Protein AF-A0AA42CRI0-F1 (afdb_monomer_lite)

Radius of gyration: 26.51 Å; chains: 1; bounding box: 35×93×39 Å

Structure (mmCIF, N/CA/C/O backbone):
data_AF-A0AA42CRI0-F1
#
_entry.id   AF-A0AA42CRI0-F1
#
loop_
_atom_site.group_PDB
_atom_site.id
_atom_site.type_symbol
_atom_site.label_atom_id
_atom_site.label_alt_id
_atom_site.label_comp_id
_atom_site.label_asym_id
_atom_site.label_entity_id
_atom_site.label_seq_id
_atom_site.pdbx_PDB_ins_code
_atom_site.Cartn_x
_atom_site.Cartn_y
_atom_site.Cartn_z
_atom_site.occupancy
_atom_site.B_iso_or_equiv
_atom_site.auth_seq_id
_atom_site.auth_comp_id
_atom_site.auth_asym_id
_atom_site.auth_atom_id
_atom_site.pdbx_PDB_model_num
ATOM 1 N N . MET A 1 1 ? 4.815 -1.868 -10.874 1.00 64.88 1 MET A N 1
ATOM 2 C CA . MET A 1 1 ? 4.563 -1.454 -9.473 1.00 64.88 1 MET A CA 1
ATOM 3 C C . MET A 1 1 ? 4.616 0.073 -9.379 1.00 64.88 1 MET A C 1
ATOM 5 O O . MET A 1 1 ? 5.646 0.631 -9.723 1.00 64.88 1 MET A O 1
ATOM 9 N N . ASN A 1 2 ? 3.526 0.740 -8.976 1.00 84.12 2 ASN A N 1
ATOM 10 C CA . ASN A 1 2 ? 3.441 2.218 -8.857 1.00 84.12 2 ASN A CA 1
ATOM 11 C C . ASN A 1 2 ? 3.666 2.687 -7.400 1.00 84.12 2 ASN A C 1
ATOM 13 O O . ASN A 1 2 ? 3.475 1.893 -6.480 1.00 84.12 2 ASN A O 1
ATOM 17 N N . ASP A 1 3 ? 3.985 3.960 -7.172 1.00 84.31 3 ASP A N 1
ATOM 18 C CA . ASP A 1 3 ? 4.346 4.503 -5.851 1.00 84.31 3 ASP A CA 1
ATOM 19 C C . ASP A 1 3 ? 3.228 4.373 -4.810 1.00 84.31 3 ASP A C 1
ATOM 21 O O . ASP A 1 3 ? 3.493 4.018 -3.663 1.00 84.31 3 ASP A O 1
ATOM 25 N N . ARG A 1 4 ? 1.960 4.522 -5.218 1.00 85.62 4 ARG A N 1
ATOM 26 C CA . ARG A 1 4 ? 0.805 4.273 -4.333 1.00 85.62 4 ARG A CA 1
ATOM 27 C C . ARG A 1 4 ? 0.726 2.827 -3.834 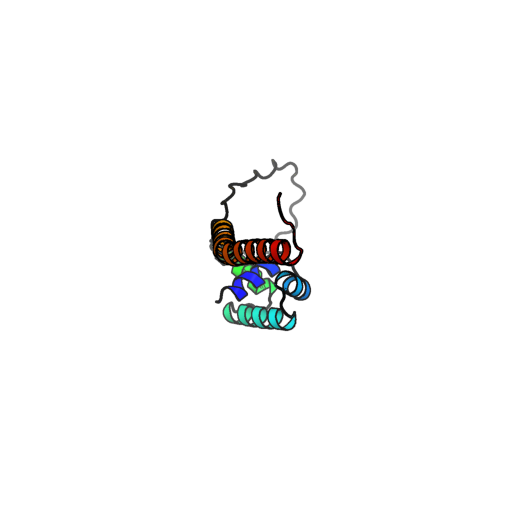1.00 85.62 4 ARG A C 1
ATOM 29 O O . ARG A 1 4 ? 0.338 2.607 -2.693 1.00 85.62 4 ARG A O 1
ATOM 36 N N . HIS A 1 5 ? 1.120 1.851 -4.657 1.00 89.69 5 HIS A N 1
ATOM 37 C CA . HIS A 1 5 ? 1.152 0.447 -4.231 1.00 89.69 5 HIS A CA 1
ATOM 38 C C . HIS A 1 5 ? 2.180 0.259 -3.115 1.00 89.69 5 HIS A C 1
ATOM 40 O O . HIS A 1 5 ? 1.871 -0.341 -2.092 1.00 89.69 5 HIS A O 1
ATOM 46 N N . ARG A 1 6 ? 3.381 0.826 -3.287 1.00 88.44 6 ARG A N 1
ATOM 47 C CA . ARG A 1 6 ? 4.463 0.757 -2.293 1.00 88.44 6 ARG A CA 1
ATOM 48 C C . ARG A 1 6 ? 4.063 1.430 -0.983 1.00 88.44 6 ARG A C 1
ATOM 50 O O . ARG A 1 6 ? 4.268 0.857 0.079 1.00 88.44 6 ARG A O 1
ATOM 57 N N . LEU A 1 7 ? 3.449 2.610 -1.072 1.00 89.44 7 LEU A N 1
ATOM 58 C CA . LEU A 1 7 ? 2.984 3.368 0.087 1.00 89.44 7 LEU A CA 1
ATOM 59 C C . LEU A 1 7 ? 1.942 2.586 0.896 1.00 89.44 7 LEU A C 1
ATOM 61 O O . LEU A 1 7 ? 2.062 2.464 2.111 1.00 89.44 7 LEU A O 1
ATOM 65 N N . TYR A 1 8 ? 0.937 2.009 0.234 1.00 90.75 8 TYR A N 1
ATOM 66 C CA . TYR A 1 8 ? -0.109 1.261 0.937 1.00 90.75 8 TYR A CA 1
ATOM 67 C C . TYR A 1 8 ? 0.406 -0.069 1.484 1.00 90.75 8 TYR A C 1
ATOM 69 O O . TYR A 1 8 ? 0.047 -0.431 2.600 1.00 90.75 8 TYR A O 1
ATOM 77 N N . LEU A 1 9 ? 1.291 -0.764 0.762 1.00 91.00 9 LEU A N 1
ATOM 78 C CA . LEU A 1 9 ? 1.960 -1.960 1.279 1.00 91.00 9 LEU A CA 1
ATOM 79 C C . LEU A 1 9 ? 2.808 -1.646 2.517 1.00 91.00 9 LEU A C 1
ATOM 81 O O . LEU A 1 9 ? 2.786 -2.420 3.467 1.00 91.00 9 LEU A O 1
ATOM 85 N N . TRP A 1 10 ? 3.494 -0.501 2.548 1.00 89.44 10 TRP A N 1
ATOM 86 C CA . TRP A 1 10 ? 4.235 -0.050 3.728 1.00 89.44 10 TRP A CA 1
ATOM 87 C C . TRP A 1 10 ? 3.317 0.229 4.925 1.00 89.44 10 TRP A C 1
ATOM 89 O O . TRP A 1 10 ? 3.615 -0.172 6.043 1.00 89.44 10 TRP A O 1
ATOM 99 N N . HIS A 1 11 ? 2.145 0.832 4.720 1.00 88.81 11 HIS A N 1
ATOM 100 C CA . HIS A 1 11 ? 1.176 0.958 5.815 1.00 88.81 11 HIS A CA 1
ATOM 101 C C . HIS A 1 11 ? 0.667 -0.409 6.307 1.00 88.81 11 HIS A C 1
ATOM 103 O O . HIS A 1 11 ? 0.429 -0.594 7.501 1.00 88.81 11 HIS A O 1
ATOM 109 N N . VAL A 1 12 ? 0.530 -1.391 5.411 1.00 89.94 12 VAL A N 1
ATOM 110 C CA . VAL A 1 12 ? 0.134 -2.760 5.779 1.00 89.94 12 VAL A CA 1
ATOM 111 C C . VAL A 1 12 ? 1.229 -3.472 6.580 1.00 89.94 12 VAL A C 1
ATOM 113 O O . VAL A 1 12 ? 0.892 -4.196 7.516 1.00 89.94 12 VAL A O 1
ATOM 116 N N . THR A 1 13 ? 2.522 -3.242 6.307 1.00 87.19 13 THR A N 1
ATOM 117 C CA . THR A 1 13 ? 3.603 -3.795 7.154 1.00 87.19 13 THR A CA 1
ATOM 118 C C . THR A 1 13 ? 3.579 -3.217 8.569 1.00 87.19 13 THR A C 1
ATOM 120 O O . THR A 1 13 ? 3.950 -3.903 9.516 1.00 87.19 13 THR A O 1
ATOM 123 N N . GLN A 1 14 ? 3.059 -1.999 8.741 1.00 85.81 14 GLN A N 1
ATOM 124 C CA . GLN A 1 14 ? 2.783 -1.390 10.047 1.00 85.81 14 GLN A CA 1
ATOM 125 C C . GLN A 1 14 ? 1.477 -1.873 10.697 1.00 85.81 14 GLN A C 1
ATOM 127 O O . GLN A 1 14 ? 1.013 -1.282 11.673 1.00 85.81 14 GLN A O 1
ATOM 132 N N . ASN A 1 15 ? 0.860 -2.925 10.157 1.00 86.88 15 ASN A N 1
ATOM 133 C CA . ASN A 1 15 ? -0.398 -3.497 10.629 1.00 86.88 15 ASN A CA 1
ATOM 134 C C . ASN A 1 15 ? -1.583 -2.507 10.617 1.00 86.88 15 ASN A C 1
ATOM 136 O O . ASN A 1 15 ? -2.531 -2.641 11.396 1.00 86.88 15 ASN A O 1
ATOM 140 N N . ARG A 1 16 ? -1.556 -1.500 9.730 1.00 83.81 16 ARG A N 1
ATOM 141 C CA . ARG A 1 16 ? -2.676 -0.566 9.544 1.00 83.81 16 ARG A CA 1
ATOM 142 C C . ARG A 1 16 ? -3.795 -1.219 8.743 1.00 83.81 16 ARG A C 1
ATOM 144 O O . ARG A 1 16 ? -3.568 -1.901 7.744 1.00 83.81 16 ARG A O 1
ATOM 151 N N . LYS A 1 17 ? -5.039 -0.957 9.144 1.00 89.94 17 LYS A N 1
ATOM 152 C CA . LYS A 1 17 ? -6.233 -1.412 8.407 1.00 89.94 17 LYS A CA 1
ATOM 153 C C . LYS A 1 17 ? -6.532 -0.477 7.235 1.00 89.94 17 LYS A C 1
ATOM 155 O O . LYS A 1 17 ? -6.317 0.724 7.346 1.00 89.94 17 LYS A O 1
ATOM 160 N N . SER A 1 18 ? -7.169 -0.969 6.168 1.00 86.50 18 SER A N 1
ATOM 161 C CA . SER A 1 18 ? -7.537 -0.150 4.993 1.00 86.50 18 SER A CA 1
ATOM 162 C C . SER A 1 18 ? -8.316 1.128 5.342 1.00 86.50 18 SER A C 1
ATOM 164 O O . SER A 1 18 ? -8.132 2.158 4.703 1.00 86.50 18 SER A O 1
ATOM 166 N N . LYS A 1 19 ? -9.155 1.092 6.390 1.00 88.88 19 LYS A N 1
ATOM 167 C CA . LYS A 1 19 ? -9.887 2.267 6.903 1.00 88.88 19 LYS A CA 1
ATOM 168 C C . LYS A 1 19 ? -8.974 3.316 7.549 1.00 88.88 19 LYS A C 1
ATOM 170 O O . LYS A 1 19 ? -9.245 4.506 7.446 1.00 88.88 19 LYS A O 1
ATOM 175 N N . GLU A 1 20 ? -7.913 2.882 8.218 1.00 86.31 20 GLU A N 1
ATOM 176 C CA . GLU A 1 20 ? -6.924 3.770 8.834 1.00 86.31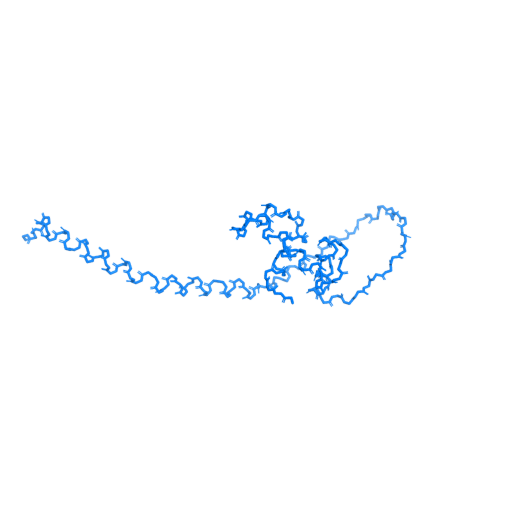 20 GLU A CA 1
ATOM 177 C C . GLU A 1 20 ? -6.022 4.382 7.766 1.00 86.31 20 GLU A C 1
ATOM 179 O O . GLU A 1 20 ? -5.819 5.590 7.767 1.00 86.31 20 GLU A O 1
ATOM 184 N N . ILE A 1 21 ? -5.579 3.570 6.802 1.00 88.00 21 ILE A N 1
ATOM 185 C CA . ILE A 1 21 ? -4.809 4.025 5.635 1.00 88.00 21 ILE A CA 1
ATOM 186 C C . ILE A 1 21 ? -5.605 5.079 4.865 1.00 88.00 21 ILE A C 1
ATOM 188 O O . ILE A 1 21 ? -5.097 6.153 4.570 1.00 88.00 21 ILE A O 1
ATOM 192 N N . ALA A 1 22 ? -6.887 4.811 4.618 1.00 89.88 22 ALA A N 1
ATOM 193 C CA . ALA A 1 22 ? -7.805 5.750 3.987 1.00 89.88 22 ALA A CA 1
ATOM 194 C C . ALA A 1 22 ? -7.885 7.095 4.725 1.00 89.88 22 ALA A C 1
ATOM 196 O O . ALA A 1 22 ? -7.854 8.148 4.092 1.00 89.88 22 ALA A O 1
ATOM 197 N N . LYS A 1 23 ? -7.939 7.067 6.062 1.00 88.00 23 LYS A N 1
ATOM 198 C CA . LYS A 1 23 ? -7.971 8.277 6.891 1.00 88.00 23 LYS A CA 1
ATOM 199 C C . LYS A 1 23 ? -6.658 9.063 6.827 1.00 88.00 23 LYS A C 1
ATOM 201 O O . LYS A 1 23 ? -6.705 10.286 6.789 1.00 88.00 23 LYS A O 1
ATOM 206 N N . ILE A 1 24 ? -5.517 8.375 6.829 1.00 85.81 24 ILE A N 1
ATOM 207 C CA . ILE A 1 24 ? -4.182 8.994 6.777 1.00 85.81 24 ILE A CA 1
ATOM 208 C C . ILE A 1 24 ? -3.943 9.646 5.412 1.00 85.81 24 ILE A C 1
ATOM 210 O O . ILE A 1 24 ? -3.481 10.777 5.334 1.00 85.81 24 ILE A O 1
ATOM 214 N N . GLU A 1 25 ? -4.298 8.939 4.343 1.00 86.75 25 GLU A N 1
ATOM 215 C CA . GLU A 1 25 ? -4.013 9.332 2.961 1.00 86.75 25 GLU A CA 1
ATOM 216 C C . GLU A 1 25 ? -5.122 10.200 2.339 1.00 86.75 25 GLU A C 1
ATOM 218 O O . GLU A 1 25 ? -5.006 10.634 1.195 1.00 86.75 25 GLU A O 1
ATOM 223 N N . GLY A 1 26 ? -6.223 10.438 3.062 1.00 88.75 26 GLY A N 1
ATOM 224 C CA . GLY A 1 26 ? -7.355 11.237 2.582 1.00 88.75 26 GLY A CA 1
ATOM 225 C C . GLY A 1 26 ? -8.122 10.599 1.417 1.00 88.75 26 GLY A C 1
ATOM 226 O O . GLY A 1 26 ? -8.703 11.306 0.595 1.00 88.75 26 GLY A O 1
ATOM 227 N N . VAL A 1 27 ? -8.126 9.267 1.319 1.00 90.50 27 VAL A N 1
ATOM 228 C CA . VAL A 1 27 ? -8.779 8.511 0.234 1.00 90.50 27 VAL A CA 1
ATOM 229 C C . VAL A 1 27 ? -9.903 7.621 0.760 1.00 90.50 27 VAL A C 1
ATOM 231 O O . VAL A 1 27 ? -10.033 7.392 1.958 1.00 90.50 27 VAL A O 1
ATOM 234 N N . SER A 1 28 ? -10.729 7.070 -0.134 1.00 90.06 28 SER A N 1
ATOM 235 C CA . SER A 1 28 ? -11.760 6.114 0.283 1.00 90.06 28 SER A CA 1
ATOM 236 C C . SER A 1 28 ? -11.160 4.733 0.615 1.00 90.06 28 SER A C 1
ATOM 238 O O . SER A 1 28 ? -10.249 4.280 -0.084 1.00 90.06 28 SER A O 1
ATOM 240 N N . PRO A 1 29 ? -11.708 3.993 1.601 1.00 89.31 29 PRO A N 1
ATOM 241 C CA . PRO A 1 29 ? -11.259 2.630 1.910 1.00 89.31 29 PRO A CA 1
ATOM 242 C C . PRO A 1 29 ? -11.326 1.679 0.708 1.00 89.31 29 PRO A C 1
ATOM 244 O O . PRO A 1 29 ? -10.429 0.866 0.515 1.00 89.31 29 PRO A O 1
ATOM 247 N N . ARG A 1 30 ? -12.339 1.838 -0.159 1.00 89.88 30 ARG A N 1
ATOM 248 C CA . ARG A 1 30 ? -12.464 1.059 -1.403 1.00 89.88 30 ARG A CA 1
ATOM 249 C C . ARG A 1 30 ? -11.315 1.310 -2.379 1.00 89.88 30 ARG A C 1
ATOM 251 O O . ARG A 1 30 ? -10.889 0.384 -3.060 1.00 89.88 30 ARG A O 1
ATOM 258 N N . ALA A 1 31 ? -10.824 2.547 -2.468 1.00 90.62 31 ALA A N 1
ATOM 259 C CA . ALA A 1 31 ? -9.682 2.866 -3.320 1.00 90.62 31 ALA A CA 1
ATOM 260 C C . ALA A 1 31 ? -8.396 2.211 -2.795 1.00 90.62 31 ALA A C 1
ATOM 262 O O . ALA A 1 31 ? -7.623 1.678 -3.590 1.00 90.62 31 ALA A O 1
ATOM 263 N N . VAL A 1 32 ? -8.206 2.192 -1.470 1.00 90.50 32 VAL A N 1
ATOM 264 C CA . VAL A 1 32 ? -7.086 1.489 -0.824 1.00 90.50 32 VAL A CA 1
ATOM 265 C C . VAL A 1 32 ? -7.143 -0.003 -1.127 1.00 90.50 32 VAL A C 1
ATOM 267 O O . VAL A 1 32 ? -6.161 -0.555 -1.612 1.00 90.50 32 VAL A O 1
ATOM 270 N N . ASP A 1 33 ? -8.298 -0.640 -0.926 1.00 92.50 33 ASP A N 1
ATOM 271 C CA . ASP A 1 33 ? -8.463 -2.075 -1.181 1.00 92.50 33 ASP A CA 1
ATOM 272 C C . ASP A 1 33 ? -8.226 -2.427 -2.654 1.00 92.50 33 ASP A C 1
ATOM 274 O O . ASP A 1 33 ? -7.555 -3.414 -2.947 1.00 92.50 33 ASP A O 1
ATOM 278 N N . LYS A 1 34 ? -8.695 -1.590 -3.590 1.00 94.56 34 LYS A N 1
ATOM 279 C CA . LYS A 1 34 ? -8.432 -1.776 -5.025 1.00 94.56 34 LYS A CA 1
ATOM 280 C C . LYS A 1 34 ? -6.933 -1.758 -5.329 1.00 94.56 34 LYS A C 1
ATOM 282 O O . LYS A 1 34 ? -6.454 -2.619 -6.061 1.00 94.56 34 LYS A O 1
ATOM 287 N N . ILE A 1 35 ? -6.198 -0.797 -4.774 1.00 92.25 35 ILE A N 1
ATOM 288 C CA . ILE A 1 35 ? -4.749 -0.690 -4.986 1.00 92.25 35 ILE A CA 1
ATOM 289 C C . ILE A 1 35 ? -4.013 -1.848 -4.304 1.00 92.25 35 ILE A C 1
AT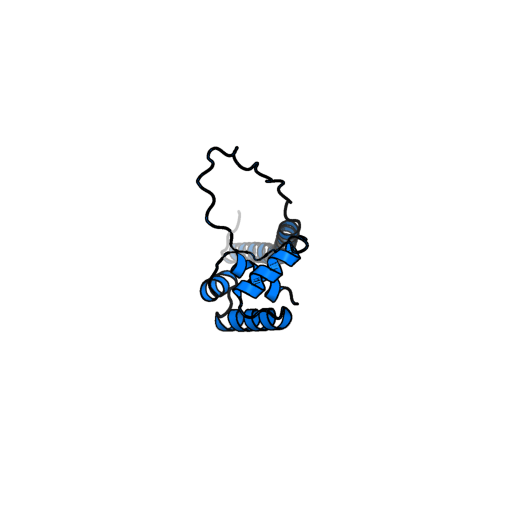OM 291 O O . ILE A 1 35 ? -3.093 -2.403 -4.893 1.00 92.25 35 ILE A O 1
ATOM 295 N N . LEU A 1 36 ? -4.423 -2.266 -3.106 1.00 92.38 36 LEU A N 1
ATOM 296 C CA . LEU A 1 36 ? -3.835 -3.428 -2.435 1.00 92.38 36 LEU A CA 1
ATOM 297 C C . LEU A 1 36 ? -4.085 -4.727 -3.210 1.00 92.38 36 LEU A C 1
ATOM 299 O O . LEU A 1 36 ? -3.184 -5.556 -3.297 1.00 92.38 36 LEU A O 1
ATOM 303 N N . LEU A 1 37 ? -5.263 -4.887 -3.817 1.00 93.38 37 LEU A N 1
ATOM 304 C CA . LEU A 1 37 ? -5.568 -6.030 -4.676 1.00 93.38 37 LEU A CA 1
ATOM 305 C C . LEU A 1 37 ? -4.680 -6.037 -5.926 1.00 93.38 37 LEU A C 1
ATOM 307 O O . LEU A 1 37 ? -4.063 -7.049 -6.231 1.00 93.38 37 LEU A O 1
ATOM 311 N N . GLN A 1 38 ? -4.531 -4.888 -6.589 1.00 92.62 38 GLN A N 1
ATOM 312 C CA . GLN A 1 38 ? -3.616 -4.752 -7.725 1.00 92.62 38 GLN A CA 1
ATOM 313 C C . GLN A 1 38 ? -2.160 -5.030 -7.328 1.00 92.62 38 GLN A C 1
ATOM 315 O O . GLN A 1 38 ? -1.434 -5.693 -8.061 1.00 92.62 38 GLN A O 1
ATOM 320 N N . ALA A 1 39 ? -1.728 -4.553 -6.157 1.00 88.44 39 ALA A N 1
ATOM 321 C CA . ALA A 1 39 ? -0.396 -4.826 -5.628 1.00 88.44 39 ALA A CA 1
ATOM 322 C C . ALA A 1 39 ? -0.179 -6.324 -5.375 1.00 88.44 39 ALA A C 1
ATOM 324 O O . ALA A 1 39 ? 0.881 -6.852 -5.708 1.00 88.44 39 ALA A O 1
ATOM 325 N N . LYS A 1 40 ? -1.187 -6.997 -4.810 1.00 92.50 40 LYS A N 1
ATOM 326 C CA . LYS A 1 40 ? -1.191 -8.440 -4.571 1.00 92.50 40 LYS A CA 1
ATOM 327 C C . LYS A 1 40 ? -1.027 -9.215 -5.880 1.00 92.50 40 LYS A C 1
ATOM 329 O O . LYS A 1 40 ? -0.154 -10.072 -5.951 1.00 92.50 40 LYS A O 1
ATOM 334 N N . ASP A 1 41 ? -1.798 -8.869 -6.910 1.00 91.44 41 ASP A N 1
ATOM 335 C CA . ASP A 1 41 ? -1.749 -9.545 -8.212 1.00 91.44 41 ASP A CA 1
ATOM 336 C C . ASP A 1 41 ? -0.398 -9.337 -8.916 1.00 91.44 41 ASP A C 1
ATOM 338 O O . ASP A 1 41 ? 0.146 -10.267 -9.503 1.00 91.44 41 ASP A O 1
ATOM 342 N N . ILE A 1 42 ? 0.195 -8.142 -8.801 1.00 89.56 42 ILE A N 1
ATOM 343 C CA . ILE A 1 42 ? 1.538 -7.852 -9.335 1.00 89.56 42 ILE A CA 1
ATOM 344 C C . ILE A 1 42 ? 2.620 -8.674 -8.620 1.00 89.56 42 ILE A C 1
ATOM 346 O O . ILE A 1 42 ? 3.593 -9.081 -9.250 1.00 89.56 42 ILE A O 1
ATOM 350 N N . LEU A 1 43 ? 2.480 -8.880 -7.309 1.00 87.00 43 LEU A N 1
ATOM 351 C CA . LEU A 1 43 ? 3.434 -9.634 -6.493 1.00 87.00 43 LEU A CA 1
ATOM 352 C C . LEU A 1 43 ? 3.196 -11.151 -6.520 1.00 87.00 43 LEU A C 1
ATOM 354 O O . LEU A 1 43 ? 4.041 -11.891 -6.030 1.00 87.00 43 LEU A O 1
ATOM 358 N N . GLY A 1 44 ? 2.067 -11.614 -7.065 1.00 88.19 44 GLY A N 1
ATOM 359 C CA . GLY A 1 44 ? 1.692 -13.030 -7.059 1.00 88.19 44 GLY A CA 1
ATOM 360 C C . GLY A 1 44 ? 1.409 -13.590 -5.659 1.00 88.19 44 GLY A C 1
ATOM 361 O O . GLY A 1 44 ? 1.561 -14.788 -5.440 1.00 88.19 44 GLY A O 1
ATOM 362 N N . ALA A 1 45 ? 1.030 -12.739 -4.704 1.00 89.06 45 ALA A N 1
ATOM 363 C CA . ALA A 1 45 ? 0.753 -13.150 -3.329 1.00 89.06 45 ALA A CA 1
ATOM 364 C C . ALA A 1 45 ? -0.679 -13.697 -3.171 1.00 89.06 45 ALA A C 1
ATOM 366 O O . ALA A 1 45 ? -1.605 -13.261 -3.860 1.00 89.06 45 ALA A O 1
ATOM 367 N N . ALA A 1 46 ? -0.901 -14.604 -2.219 1.00 82.69 46 ALA A N 1
ATOM 368 C CA . ALA A 1 46 ? -2.235 -15.106 -1.896 1.00 82.69 46 ALA A CA 1
ATOM 369 C C . ALA A 1 46 ? -3.048 -14.077 -1.094 1.00 82.69 46 ALA A C 1
ATOM 371 O O . ALA A 1 46 ? -4.257 -13.942 -1.301 1.00 82.69 46 ALA A O 1
ATOM 372 N N . ASP A 1 47 ? -2.385 -13.307 -0.225 1.00 86.12 47 ASP A N 1
ATOM 373 C CA . ASP A 1 47 ? -3.025 -12.310 0.637 1.00 86.12 47 ASP A CA 1
ATOM 374 C C . ASP A 1 47 ? -2.260 -10.973 0.698 1.00 86.12 47 ASP A C 1
ATOM 376 O O . ASP A 1 47 ? -1.069 -10.885 0.404 1.00 86.12 47 ASP A O 1
ATOM 380 N N . ARG A 1 48 ? -2.939 -9.899 1.117 1.00 83.06 48 ARG A N 1
ATOM 381 C CA . ARG A 1 48 ? -2.368 -8.549 1.268 1.00 83.06 48 ARG A CA 1
ATOM 382 C C . ARG A 1 48 ? -1.214 -8.497 2.271 1.00 83.06 48 ARG A C 1
ATOM 384 O O . ARG A 1 48 ? -0.285 -7.717 2.084 1.00 83.06 48 ARG A O 1
ATOM 391 N N . PHE A 1 49 ? -1.268 -9.309 3.329 1.00 86.56 49 PHE A N 1
ATOM 392 C CA . PHE A 1 49 ? -0.196 -9.386 4.323 1.00 86.56 49 PHE A CA 1
ATOM 393 C C . PHE A 1 49 ? 1.021 -10.111 3.755 1.00 86.56 49 PHE A C 1
ATOM 395 O O . PHE A 1 49 ? 2.156 -9.701 3.988 1.00 86.56 49 PHE A O 1
ATOM 402 N N . GLU A 1 50 ? 0.785 -11.142 2.948 1.00 85.81 50 GLU A N 1
ATOM 403 C CA . GLU A 1 50 ? 1.842 -11.830 2.223 1.00 85.81 50 GLU A CA 1
ATOM 404 C C . GLU A 1 50 ? 2.487 -10.906 1.181 1.00 85.81 50 GLU A C 1
ATOM 406 O O . GLU A 1 50 ? 3.712 -10.815 1.129 1.00 85.81 50 GLU A O 1
ATOM 411 N N . ALA A 1 51 ? 1.685 -10.128 0.448 1.00 88.56 51 ALA A N 1
ATOM 412 C CA . ALA A 1 51 ? 2.169 -9.097 -0.468 1.00 88.56 51 ALA A CA 1
ATOM 413 C C . ALA A 1 51 ? 3.041 -8.055 0.258 1.00 88.56 51 ALA A C 1
ATOM 415 O O . ALA A 1 51 ? 4.126 -7.707 -0.208 1.00 88.56 51 ALA A O 1
ATOM 416 N N . ALA A 1 52 ? 2.605 -7.583 1.430 1.00 88.31 52 ALA A N 1
ATOM 417 C CA . ALA A 1 52 ? 3.361 -6.635 2.246 1.00 88.31 52 ALA A CA 1
ATOM 418 C C . ALA A 1 52 ? 4.677 -7.236 2.764 1.00 88.31 52 ALA A C 1
ATOM 420 O O . ALA A 1 52 ? 5.710 -6.565 2.758 1.00 88.31 52 ALA A O 1
ATOM 421 N N . ARG A 1 53 ? 4.671 -8.519 3.141 1.00 84.81 53 ARG A N 1
ATOM 422 C CA . ARG A 1 53 ? 5.874 -9.256 3.541 1.00 84.81 53 ARG A CA 1
ATOM 423 C C . ARG A 1 53 ? 6.854 -9.416 2.379 1.00 84.81 53 ARG A C 1
ATOM 425 O O . ARG A 1 53 ? 8.022 -9.072 2.542 1.00 84.81 53 ARG A O 1
ATOM 432 N N . MET A 1 54 ? 6.398 -9.863 1.208 1.00 83.88 54 MET A N 1
ATOM 433 C CA . MET A 1 54 ? 7.233 -9.954 0.001 1.00 83.88 54 MET A CA 1
ATOM 434 C C . MET A 1 54 ? 7.831 -8.592 -0.365 1.00 83.88 54 MET A C 1
ATOM 436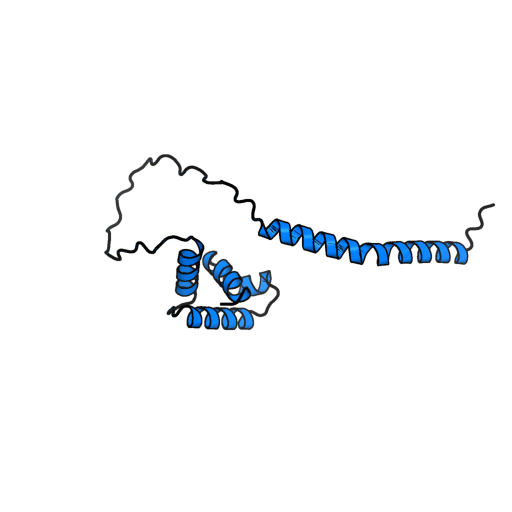 O O . MET A 1 54 ? 9.021 -8.491 -0.655 1.00 83.88 54 MET A O 1
ATOM 440 N N . PHE A 1 55 ? 7.029 -7.529 -0.267 1.00 86.62 55 PHE A N 1
ATOM 441 C CA . PHE A 1 55 ? 7.498 -6.162 -0.463 1.00 86.62 55 PHE A CA 1
ATOM 442 C C . PHE A 1 55 ? 8.575 -5.762 0.551 1.00 86.62 55 PHE A C 1
ATOM 444 O O . PHE A 1 55 ? 9.591 -5.202 0.148 1.00 86.62 55 PHE A O 1
ATOM 451 N N . SER A 1 56 ? 8.404 -6.079 1.840 1.00 83.94 56 SER A N 1
ATOM 452 C CA . SER A 1 56 ? 9.416 -5.773 2.860 1.00 83.94 56 SER A CA 1
ATOM 453 C C . SER A 1 56 ? 10.729 -6.522 2.644 1.00 83.94 56 SER A C 1
ATOM 455 O O . SER A 1 56 ? 11.782 -5.919 2.812 1.00 83.94 56 SER A O 1
ATOM 457 N N . LEU A 1 57 ? 10.668 -7.788 2.211 1.00 77.38 57 LEU A N 1
ATOM 458 C CA . LEU A 1 57 ? 11.847 -8.604 1.904 1.00 77.38 57 LEU A CA 1
ATOM 459 C C . LEU A 1 57 ? 12.623 -8.019 0.721 1.00 77.38 57 LEU A C 1
ATOM 461 O O . LEU A 1 57 ? 13.844 -7.912 0.753 1.00 77.38 57 LEU A O 1
ATOM 465 N N . HIS A 1 58 ? 11.901 -7.574 -0.309 1.00 77.81 58 HIS A N 1
ATOM 466 C CA . HIS A 1 58 ? 12.518 -6.946 -1.471 1.00 77.81 58 HIS A CA 1
ATOM 467 C C . HIS A 1 58 ? 13.075 -5.548 -1.151 1.00 77.81 58 HIS A C 1
ATOM 469 O O . HIS A 1 58 ? 14.124 -5.164 -1.661 1.00 77.81 58 HIS A O 1
ATOM 475 N N . ALA A 1 59 ? 12.398 -4.781 -0.289 1.00 70.38 59 ALA A N 1
ATOM 476 C CA . ALA A 1 59 ? 12.826 -3.443 0.115 1.00 70.38 59 ALA A CA 1
ATOM 477 C C . ALA A 1 59 ? 14.029 -3.449 1.075 1.00 70.38 59 ALA A C 1
ATOM 479 O O . ALA A 1 59 ? 14.806 -2.495 1.072 1.00 70.38 59 ALA A O 1
ATOM 480 N N . SER A 1 60 ? 14.193 -4.495 1.890 1.00 66.00 60 SER A N 1
ATOM 481 C CA . SER A 1 60 ? 15.322 -4.632 2.817 1.00 66.00 60 SER A CA 1
ATOM 482 C C . SER A 1 60 ? 16.602 -5.153 2.155 1.00 66.00 60 SER A C 1
ATOM 484 O O . SER A 1 60 ? 17.644 -5.159 2.805 1.00 66.00 60 SER A O 1
ATOM 486 N N . GLY A 1 61 ? 16.551 -5.568 0.882 1.00 56.44 61 GLY A N 1
ATOM 487 C CA . GLY A 1 61 ? 17.705 -6.126 0.169 1.00 56.44 61 GLY A CA 1
ATOM 488 C C . GLY A 1 61 ? 18.192 -7.461 0.738 1.00 56.44 61 GLY A C 1
ATOM 489 O O . GLY A 1 61 ? 19.302 -7.884 0.433 1.00 56.44 61 GLY A O 1
ATOM 490 N N . VAL A 1 62 ? 17.386 -8.116 1.578 1.00 54.41 62 VAL A N 1
ATOM 491 C CA . VAL A 1 62 ? 17.729 -9.405 2.174 1.00 54.41 62 VAL A CA 1
ATOM 492 C C . VAL A 1 62 ? 17.278 -10.492 1.204 1.00 54.41 62 VAL A C 1
ATOM 494 O O . VAL A 1 62 ? 16.091 -10.812 1.122 1.00 54.41 62 VAL A O 1
ATOM 497 N N . GLU A 1 63 ? 18.232 -11.037 0.444 1.00 45.69 63 GLU A N 1
ATOM 498 C CA . GLU A 1 63 ? 18.071 -12.316 -0.251 1.00 45.69 63 GLU A CA 1
ATOM 499 C C . GLU A 1 63 ? 17.444 -13.333 0.708 1.00 45.69 63 GLU A C 1
ATOM 501 O O . GLU A 1 63 ? 17.865 -13.488 1.855 1.00 45.69 63 GLU A O 1
ATOM 506 N N . GLY A 1 64 ? 16.361 -13.962 0.253 1.00 49.34 64 GLY A N 1
ATOM 507 C CA . GLY A 1 64 ? 15.505 -14.778 1.095 1.00 49.34 64 GLY A CA 1
ATOM 508 C C . GLY A 1 64 ? 16.259 -15.941 1.726 1.00 49.34 64 GLY A C 1
ATOM 509 O O . GLY A 1 64 ? 16.569 -16.919 1.055 1.00 49.34 64 GLY A O 1
ATOM 510 N N . PHE A 1 65 ? 16.454 -15.878 3.041 1.00 37.16 65 PHE A N 1
ATOM 511 C CA . PHE A 1 65 ? 16.721 -17.059 3.845 1.00 37.16 65 PHE A CA 1
ATOM 512 C C . PHE A 1 65 ? 15.433 -17.447 4.571 1.00 37.16 65 PHE A C 1
ATOM 514 O O . PHE A 1 65 ? 15.102 -16.926 5.633 1.00 37.16 65 PHE A O 1
ATOM 521 N N . TYR A 1 66 ? 14.674 -18.353 3.962 1.00 41.84 66 TYR A N 1
ATOM 522 C CA . TYR A 1 66 ? 13.719 -19.185 4.682 1.00 41.84 66 TYR A CA 1
ATOM 523 C C . TYR A 1 66 ? 14.218 -20.622 4.616 1.00 41.84 66 TYR A C 1
ATOM 525 O O . TYR A 1 66 ? 14.359 -21.156 3.519 1.00 41.84 66 TYR A O 1
ATOM 533 N N . PRO A 1 67 ? 14.319 -21.305 5.758 1.00 47.97 67 PRO A N 1
ATOM 534 C CA . PRO A 1 67 ? 13.891 -22.679 5.815 1.00 47.97 67 PRO A CA 1
ATOM 535 C C . PRO A 1 67 ? 12.629 -22.711 6.670 1.00 47.97 67 PRO A C 1
ATOM 537 O O . PRO A 1 67 ? 12.647 -22.473 7.877 1.00 47.97 67 PRO A O 1
ATOM 540 N N . GLY A 1 68 ? 11.500 -22.976 6.020 1.00 54.97 68 GLY A N 1
ATOM 541 C CA . GLY A 1 68 ? 10.344 -23.493 6.725 1.00 54.97 68 GLY A CA 1
ATOM 542 C C . GLY A 1 68 ? 10.660 -24.910 7.187 1.00 54.97 68 GLY A C 1
ATOM 543 O O . GLY A 1 68 ? 10.467 -25.848 6.425 1.00 54.97 68 GLY A O 1
ATOM 544 N N . THR A 1 69 ? 11.102 -25.054 8.432 1.00 44.19 69 THR A N 1
ATOM 545 C CA . THR A 1 69 ? 10.976 -26.306 9.179 1.00 44.19 69 THR A CA 1
ATOM 546 C C . THR A 1 69 ? 10.700 -25.951 10.634 1.00 44.19 69 THR A C 1
ATOM 548 O O . THR A 1 69 ? 11.390 -25.130 11.229 1.00 44.19 69 THR A O 1
ATOM 551 N N . ILE A 1 70 ? 9.629 -26.528 11.168 1.00 53.00 70 ILE A N 1
ATOM 552 C CA . ILE A 1 70 ? 9.125 -26.397 12.538 1.00 53.00 70 ILE A CA 1
ATOM 553 C C . ILE A 1 70 ? 10.291 -26.405 13.545 1.00 53.00 70 ILE A C 1
ATOM 555 O O . ILE A 1 70 ? 11.008 -27.400 13.621 1.00 53.00 70 ILE A O 1
ATOM 559 N N . LEU A 1 71 ? 10.460 -25.340 14.338 1.00 47.19 71 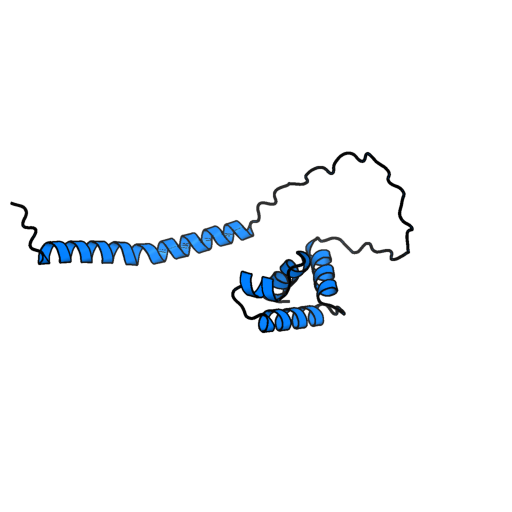LEU A N 1
ATOM 560 C CA . LEU A 1 71 ? 11.286 -25.384 15.548 1.00 47.19 71 LEU A CA 1
ATOM 561 C C . LEU A 1 71 ? 10.361 -25.283 16.773 1.00 47.19 71 LEU A C 1
ATOM 563 O O . LEU A 1 71 ? 9.592 -24.322 16.860 1.00 47.19 71 LEU A O 1
ATOM 567 N N . PRO A 1 72 ? 10.394 -26.249 17.710 1.00 48.56 72 PRO A N 1
ATOM 568 C CA . PRO A 1 72 ? 9.737 -26.091 19.000 1.00 48.56 72 PRO A CA 1
ATOM 569 C C . PRO A 1 72 ? 10.362 -24.901 19.738 1.00 48.56 72 PRO A C 1
ATOM 571 O O . PRO A 1 72 ? 11.560 -24.648 19.614 1.00 48.56 72 PRO A O 1
ATOM 574 N N . SER A 1 73 ? 9.529 -24.169 20.479 1.00 50.81 73 SER A N 1
ATOM 575 C CA . SER A 1 73 ? 9.907 -23.002 21.281 1.00 50.81 73 SER A CA 1
ATOM 576 C C . SER A 1 73 ? 11.229 -23.241 22.036 1.00 50.81 73 SER A C 1
ATOM 578 O O . SER A 1 73 ? 11.265 -24.129 22.891 1.00 50.81 73 SER A O 1
ATOM 580 N N . PRO A 1 74 ? 12.312 -22.490 21.756 1.00 56.12 74 PRO A N 1
ATOM 581 C CA . PRO A 1 74 ? 13.511 -22.537 22.582 1.00 56.12 74 PRO A CA 1
ATOM 582 C C . PRO A 1 74 ? 13.187 -21.959 23.969 1.00 56.12 74 PRO A C 1
ATOM 584 O O . PRO A 1 74 ? 12.499 -20.936 24.042 1.00 56.12 74 PRO A O 1
ATOM 587 N N . PRO A 1 75 ? 13.627 -22.598 25.068 1.00 53.88 75 PRO A N 1
ATOM 588 C CA . PRO A 1 75 ? 13.394 -22.083 26.409 1.00 53.88 75 PRO A CA 1
ATOM 589 C C . PRO A 1 75 ? 14.096 -20.733 26.577 1.00 53.88 75 PRO A C 1
ATOM 591 O O . PRO A 1 75 ? 15.154 -20.500 25.993 1.00 53.88 75 PRO A O 1
ATOM 594 N N . GLU A 1 76 ? 13.475 -19.856 27.365 1.00 58.44 76 GLU A N 1
ATOM 595 C CA . GLU A 1 76 ? 13.977 -1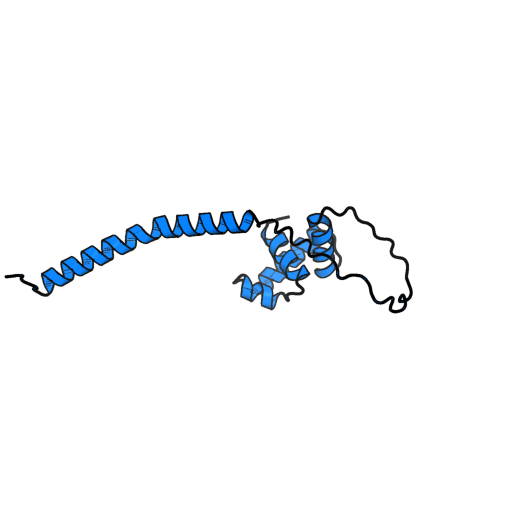8.544 27.773 1.00 58.44 76 GLU A CA 1
ATOM 596 C C . GLU A 1 76 ? 15.471 -18.576 28.139 1.00 58.44 76 GLU A C 1
ATOM 598 O O . GLU A 1 76 ? 15.852 -18.924 29.254 1.00 58.44 76 GLU A O 1
ATOM 603 N N . LEU A 1 77 ? 16.333 -18.177 27.203 1.00 57.75 77 LEU A N 1
ATOM 604 C CA . LEU A 1 77 ? 17.752 -17.939 27.456 1.00 57.75 77 LEU A CA 1
ATOM 605 C C . LEU A 1 77 ? 17.963 -16.439 27.638 1.00 57.75 77 LEU A C 1
ATOM 607 O O . LEU A 1 77 ? 18.438 -15.720 26.759 1.00 57.75 77 LEU A O 1
ATOM 611 N N . TRP A 1 78 ? 17.545 -15.979 28.813 1.00 57.69 78 TRP A N 1
ATOM 612 C CA . TRP A 1 78 ? 17.970 -14.711 29.386 1.00 57.69 78 TRP A CA 1
ATOM 613 C C . TRP A 1 78 ? 19.351 -14.851 30.053 1.00 57.69 78 TRP A C 1
ATOM 615 O O . TRP A 1 78 ? 19.661 -15.922 30.576 1.00 57.69 78 TRP A O 1
ATOM 625 N N . PRO A 1 79 ? 20.153 -13.770 30.120 1.00 59.03 79 PRO A N 1
ATOM 626 C CA . PRO A 1 79 ? 19.932 -12.458 29.524 1.00 59.03 79 PRO A CA 1
ATOM 627 C C . PRO A 1 79 ? 20.779 -12.300 28.252 1.00 59.03 79 PRO A C 1
ATOM 629 O O . PRO A 1 79 ? 22.007 -12.349 28.293 1.00 59.03 79 PRO A O 1
ATOM 632 N N . LEU A 1 80 ? 20.132 -12.064 27.112 1.00 67.19 80 LEU A N 1
ATOM 633 C CA . LEU A 1 80 ? 20.835 -11.534 25.945 1.00 67.19 80 LEU A CA 1
ATOM 634 C C . LEU A 1 80 ? 21.219 -10.067 26.225 1.00 67.19 80 LEU A C 1
ATOM 636 O O . LEU A 1 80 ? 20.391 -9.325 26.763 1.00 67.19 80 LEU A O 1
ATOM 640 N N . PRO A 1 81 ? 22.437 -9.616 25.864 1.00 62.66 81 PRO A N 1
ATOM 641 C CA . PRO A 1 81 ? 22.756 -8.194 25.871 1.00 62.66 81 PRO A CA 1
ATOM 642 C C . PRO A 1 81 ? 21.771 -7.468 24.948 1.00 62.66 81 PRO A C 1
ATOM 644 O O . PRO A 1 81 ? 21.465 -7.940 23.852 1.00 62.66 81 PRO A O 1
ATOM 647 N N . SER A 1 82 ? 21.239 -6.340 25.418 1.00 67.94 82 SER A N 1
ATOM 648 C CA . SER A 1 82 ? 20.247 -5.533 24.702 1.00 67.94 82 SER A CA 1
ATOM 649 C C . SER A 1 82 ? 20.664 -5.294 23.243 1.00 67.94 82 SER A C 1
ATOM 651 O O . SER A 1 82 ? 21.820 -4.915 23.021 1.00 67.94 82 SER A O 1
ATOM 653 N N . PRO A 1 83 ? 19.762 -5.465 22.254 1.00 61.12 83 PRO A N 1
ATOM 654 C CA . PRO A 1 83 ? 20.084 -5.192 20.861 1.00 61.12 83 PRO A CA 1
ATOM 655 C C . PRO A 1 83 ? 20.540 -3.737 20.724 1.00 61.12 83 PRO A C 1
ATOM 657 O O . PRO A 1 83 ? 19.838 -2.809 21.126 1.00 61.12 83 PRO A O 1
ATOM 660 N N . LEU A 1 84 ? 21.747 -3.559 20.187 1.00 65.88 84 LEU A N 1
ATOM 661 C CA . LEU A 1 84 ? 22.329 -2.252 19.907 1.00 65.88 84 LEU A CA 1
ATOM 662 C C . LEU A 1 84 ? 21.364 -1.454 19.019 1.00 65.88 84 LEU A C 1
ATOM 664 O O . LEU A 1 84 ? 20.895 -1.993 18.010 1.00 65.88 84 LEU A O 1
ATOM 668 N N . PRO A 1 85 ? 21.082 -0.178 19.333 1.00 52.12 85 PRO A N 1
ATOM 669 C CA . PRO A 1 85 ? 20.375 0.684 18.413 1.00 52.12 85 PRO A CA 1
ATOM 670 C C . PRO A 1 85 ? 21.275 0.877 17.196 1.00 52.12 85 PRO A C 1
ATOM 672 O O . PRO A 1 85 ? 22.143 1.742 17.175 1.00 52.12 85 PRO A O 1
ATOM 675 N N . THR A 1 86 ? 21.028 0.127 16.127 1.00 56.31 86 THR A N 1
ATOM 676 C CA . THR A 1 86 ? 21.354 0.583 14.771 1.00 56.31 86 THR A CA 1
ATOM 677 C C . THR A 1 86 ? 20.346 1.672 14.397 1.00 56.31 86 THR A C 1
ATOM 679 O O . THR A 1 86 ? 19.617 1.602 13.417 1.00 56.31 86 THR A O 1
ATOM 682 N N . ALA A 1 87 ? 20.315 2.720 15.222 1.00 50.03 87 ALA A N 1
ATOM 683 C CA . ALA A 1 87 ? 19.860 4.045 14.860 1.00 50.03 87 ALA A CA 1
ATOM 684 C C . ALA A 1 87 ? 21.033 4.768 14.185 1.00 50.03 87 ALA A C 1
ATOM 686 O O . ALA A 1 87 ? 21.360 5.908 14.499 1.00 50.03 87 ALA A O 1
ATOM 687 N N . GLU A 1 88 ? 21.651 4.098 13.211 1.00 45.97 88 GLU A N 1
ATOM 688 C CA . GLU A 1 88 ? 22.172 4.792 12.048 1.00 45.97 88 GLU A CA 1
ATOM 689 C C . GLU A 1 88 ? 20.930 5.391 11.397 1.00 45.97 88 GLU A C 1
ATOM 691 O O . GLU A 1 88 ? 20.222 4.757 10.609 1.00 45.97 88 GLU A O 1
ATOM 696 N N . GLY A 1 89 ? 20.590 6.594 11.854 1.00 50.75 89 GLY A N 1
ATOM 697 C CA . GLY A 1 89 ? 19.628 7.460 11.224 1.00 50.75 89 GLY A CA 1
ATOM 698 C C . GLY A 1 89 ? 20.079 7.643 9.791 1.00 50.75 89 GLY A C 1
ATOM 699 O O . GLY A 1 89 ? 20.816 8.571 9.471 1.00 50.75 89 GLY A O 1
ATOM 700 N N . ARG A 1 90 ? 19.606 6.759 8.910 1.00 42.53 90 ARG A N 1
ATOM 701 C CA . ARG A 1 90 ? 19.530 7.010 7.484 1.00 42.53 90 ARG A CA 1
ATOM 702 C C . ARG A 1 90 ? 18.544 8.161 7.365 1.00 42.53 90 ARG A C 1
ATOM 704 O O . ARG A 1 90 ? 17.340 7.954 7.223 1.00 42.53 90 ARG A O 1
ATOM 711 N N . MET A 1 91 ? 19.067 9.369 7.567 1.00 49.91 91 MET A N 1
ATOM 712 C CA . MET A 1 91 ? 18.356 10.625 7.468 1.00 49.91 91 MET A CA 1
ATOM 713 C C . MET A 1 91 ? 17.653 10.575 6.131 1.00 49.91 91 MET A C 1
ATOM 715 O O . MET A 1 91 ? 18.284 10.524 5.076 1.00 49.91 91 MET A O 1
ATOM 719 N N . ASN A 1 92 ? 16.343 10.385 6.198 1.00 55.00 92 ASN A N 1
ATOM 720 C CA . ASN A 1 92 ? 15.624 9.933 5.039 1.00 55.00 92 ASN A CA 1
ATOM 721 C C . ASN A 1 92 ? 15.657 11.090 4.022 1.00 55.00 92 ASN A C 1
ATOM 723 O O . ASN A 1 92 ? 15.114 12.173 4.241 1.00 55.00 92 ASN A O 1
ATOM 727 N N . TRP A 1 93 ? 16.395 10.897 2.928 1.00 52.56 93 TRP A N 1
ATOM 728 C CA . TRP A 1 93 ? 16.563 11.902 1.871 1.00 52.56 93 TRP A CA 1
ATOM 729 C C . TRP A 1 93 ? 15.208 12.296 1.255 1.00 52.56 93 TRP A C 1
ATOM 731 O O . TRP A 1 93 ? 15.039 13.357 0.659 1.00 52.56 93 TRP A O 1
ATOM 741 N N . GLN A 1 94 ? 14.203 11.444 1.454 1.00 59.34 94 GLN A N 1
ATOM 742 C CA . GLN A 1 94 ? 12.839 11.640 0.999 1.00 59.34 94 GLN A CA 1
ATOM 743 C C . GLN A 1 94 ? 12.103 12.751 1.783 1.00 59.34 94 GLN A C 1
ATOM 745 O O . GLN A 1 94 ? 11.480 13.598 1.151 1.00 59.34 94 GLN A O 1
ATOM 750 N N . ASN A 1 95 ? 12.266 12.865 3.109 1.00 60.91 95 ASN A N 1
ATOM 751 C CA . ASN A 1 95 ? 11.722 13.948 3.950 1.00 60.91 95 ASN A CA 1
ATOM 752 C C . ASN A 1 95 ? 12.355 15.287 3.586 1.00 60.91 95 ASN A C 1
ATOM 754 O O . ASN A 1 95 ? 11.667 16.302 3.634 1.00 60.91 95 ASN A O 1
ATOM 758 N N . TRP A 1 96 ? 13.628 15.303 3.179 1.00 58.47 96 TRP A N 1
ATOM 759 C CA . TRP A 1 96 ? 14.285 16.519 2.689 1.00 58.47 96 TRP A CA 1
ATOM 760 C C . TRP A 1 96 ? 13.671 17.017 1.386 1.00 58.47 96 TRP A C 1
ATOM 762 O O . TRP A 1 96 ? 13.451 18.220 1.234 1.00 58.47 96 TRP A O 1
ATOM 772 N N . ARG A 1 97 ? 13.331 16.098 0.469 1.00 57.31 97 ARG A N 1
ATOM 773 C CA . ARG A 1 97 ? 12.601 16.445 -0.760 1.00 57.31 97 ARG A CA 1
ATOM 774 C C . ARG A 1 97 ? 11.208 16.987 -0.449 1.00 57.31 97 ARG A C 1
ATOM 776 O O . ARG A 1 97 ? 10.771 17.928 -1.099 1.00 57.31 97 ARG A O 1
ATOM 783 N N . HIS A 1 98 ? 10.532 16.463 0.572 1.00 56.75 98 HIS A N 1
ATOM 784 C CA . HIS A 1 98 ? 9.257 17.029 1.013 1.00 56.75 98 HIS A CA 1
ATOM 785 C C . HIS A 1 98 ? 9.431 18.432 1.606 1.00 56.75 98 HIS A C 1
ATOM 787 O O . HIS A 1 98 ? 8.697 19.336 1.217 1.00 56.75 98 HIS A O 1
ATOM 793 N N . LEU A 1 99 ? 10.432 18.650 2.466 1.00 63.16 99 LEU A N 1
ATOM 794 C CA . LEU A 1 99 ? 10.713 19.972 3.034 1.00 63.16 99 LEU A CA 1
ATOM 795 C C . LEU A 1 99 ? 11.006 21.017 1.945 1.00 63.16 99 LEU A C 1
ATOM 797 O O . LEU A 1 99 ? 10.487 22.124 2.015 1.00 63.16 99 LEU A O 1
ATOM 801 N N . THR A 1 100 ? 11.773 20.655 0.911 1.00 69.94 100 THR A N 1
ATOM 802 C CA . THR A 1 100 ? 12.099 21.563 -0.209 1.00 69.94 100 THR A CA 1
ATOM 803 C C . THR A 1 100 ? 10.911 21.848 -1.123 1.00 69.94 100 THR A C 1
ATOM 805 O O . THR A 1 100 ? 10.760 22.970 -1.600 1.00 69.94 100 THR A O 1
ATOM 808 N N . VAL A 1 101 ? 10.037 20.869 -1.357 1.00 66.62 101 VAL A N 1
ATOM 809 C CA . VAL A 1 101 ? 8.816 21.092 -2.145 1.00 66.62 101 VAL A CA 1
ATOM 810 C C . VAL A 1 101 ? 7.844 22.009 -1.396 1.00 66.62 101 VAL A C 1
ATOM 812 O O . VAL A 1 101 ? 7.308 22.940 -1.994 1.00 66.62 101 VAL A O 1
ATOM 815 N N . TRP A 1 102 ? 7.651 21.814 -0.088 1.00 53.03 102 TRP A N 1
ATOM 816 C CA . TRP A 1 102 ? 6.763 22.671 0.704 1.00 53.03 102 TRP A CA 1
ATOM 817 C C . TRP A 1 102 ? 7.282 24.108 0.838 1.00 53.03 102 TRP A C 1
ATOM 819 O O . TRP A 1 102 ? 6.487 25.042 0.727 1.00 53.03 102 TRP A O 1
ATOM 829 N N . THR A 1 103 ? 8.592 24.320 1.005 1.00 66.62 103 THR A N 1
ATOM 830 C CA . THR A 1 103 ? 9.152 25.683 1.054 1.00 66.62 103 THR A CA 1
ATOM 831 C C . THR A 1 103 ? 9.035 26.403 -0.286 1.00 66.62 103 THR A C 1
ATOM 833 O O . THR A 1 103 ? 8.694 27.583 -0.294 1.00 66.62 103 THR A O 1
ATOM 836 N N . ALA A 1 104 ? 9.229 25.712 -1.414 1.00 69.56 104 ALA A N 1
ATOM 837 C CA . ALA A 1 104 ? 9.028 26.292 -2.742 1.00 69.56 104 ALA A CA 1
ATOM 838 C C . ALA A 1 104 ? 7.563 26.701 -2.986 1.00 69.56 104 ALA A C 1
ATOM 840 O O . ALA A 1 104 ? 7.307 27.793 -3.490 1.00 69.56 104 ALA A O 1
ATOM 841 N N . ILE A 1 105 ? 6.595 25.869 -2.577 1.00 68.31 105 ILE A N 1
ATOM 842 C CA . ILE A 1 105 ? 5.161 26.190 -2.690 1.00 68.31 105 ILE A CA 1
ATOM 843 C C . ILE A 1 105 ? 4.815 27.429 -1.851 1.00 68.31 105 ILE A C 1
ATOM 845 O O . ILE A 1 105 ? 4.165 28.345 -2.352 1.00 68.31 105 ILE A O 1
ATOM 849 N N . ILE A 1 106 ? 5.280 27.494 -0.598 1.00 65.50 106 ILE A N 1
ATOM 850 C CA . ILE A 1 106 ? 5.037 28.646 0.285 1.00 65.50 106 ILE A CA 1
ATOM 851 C C . ILE A 1 106 ? 5.710 29.910 -0.269 1.00 65.50 106 ILE A C 1
ATOM 853 O O . ILE A 1 106 ? 5.092 30.970 -0.269 1.00 65.50 106 ILE A O 1
ATOM 857 N N . ALA A 1 107 ? 6.934 29.807 -0.794 1.00 64.50 107 ALA A N 1
ATOM 858 C CA . ALA A 1 107 ? 7.666 30.938 -1.363 1.00 64.50 107 ALA A CA 1
ATOM 859 C C . ALA A 1 107 ? 7.005 31.527 -2.621 1.00 64.50 107 ALA A C 1
ATOM 861 O O . ALA A 1 107 ? 7.151 32.718 -2.870 1.00 64.50 107 ALA A O 1
ATOM 862 N N . ILE A 1 108 ? 6.265 30.728 -3.397 1.00 65.44 108 ILE A N 1
ATOM 863 C CA . ILE A 1 108 ? 5.495 31.212 -4.557 1.00 65.44 108 ILE A CA 1
ATOM 864 C C . ILE A 1 108 ? 4.130 31.765 -4.123 1.00 65.44 108 ILE A C 1
ATOM 866 O O . ILE A 1 108 ? 3.667 32.767 -4.664 1.00 65.44 108 ILE A O 1
ATOM 870 N N . ALA A 1 109 ? 3.477 31.132 -3.146 1.00 59.28 109 ALA A N 1
ATOM 871 C CA . ALA A 1 109 ? 2.136 31.516 -2.709 1.00 59.28 109 ALA A CA 1
ATOM 872 C C . ALA A 1 109 ? 2.117 32.757 -1.793 1.00 59.28 109 ALA A C 1
ATOM 874 O O . ALA A 1 109 ? 1.191 33.563 -1.871 1.00 59.28 109 ALA A O 1
ATOM 875 N N . ALA A 1 110 ? 3.126 32.939 -0.936 1.00 59.88 110 ALA A N 1
ATOM 876 C CA . ALA A 1 110 ? 3.165 34.019 0.054 1.00 59.88 110 ALA A CA 1
ATOM 877 C C . ALA A 1 110 ? 3.332 35.443 -0.526 1.00 59.88 110 ALA A C 1
ATOM 879 O O . ALA A 1 110 ? 2.671 36.357 -0.028 1.00 59.88 110 ALA A O 1
ATOM 880 N N . PRO A 1 111 ? 4.138 35.693 -1.578 1.00 57.16 111 PRO A N 1
ATOM 881 C CA . PRO A 1 111 ? 4.298 37.046 -2.113 1.00 57.16 111 PRO A CA 1
ATOM 882 C C . PRO A 1 111 ? 3.002 37.624 -2.696 1.00 57.16 111 PRO A C 1
ATOM 884 O O . PRO A 1 111 ? 2.821 38.841 -2.702 1.00 57.16 111 PRO A O 1
ATOM 887 N N . LEU A 1 112 ? 2.081 36.766 -3.151 1.00 55.50 112 LEU A N 1
ATOM 888 C CA . LEU A 1 112 ? 0.817 37.193 -3.756 1.00 55.50 112 LEU A CA 1
ATOM 889 C C . LEU A 1 112 ? -0.218 37.667 -2.724 1.00 55.50 112 LEU A C 1
ATOM 891 O O . LEU A 1 112 ? -1.091 38.463 -3.071 1.00 55.50 112 LEU A O 1
ATOM 895 N N . THR A 1 113 ? -0.117 37.233 -1.463 1.00 52.44 113 THR A N 1
ATOM 896 C CA . THR A 1 113 ? -1.063 37.608 -0.397 1.00 52.44 113 THR A CA 1
ATOM 897 C C . THR A 1 113 ? -0.584 38.792 0.436 1.00 52.44 113 THR A C 1
ATOM 899 O O . THR A 1 113 ? -1.399 39.613 0.853 1.00 52.44 113 THR A O 1
ATOM 902 N N . VAL A 1 114 ? 0.728 38.943 0.648 1.00 58.88 114 VAL A N 1
ATOM 903 C CA . VAL A 1 114 ? 1.261 40.048 1.465 1.00 58.88 114 VAL A CA 1
ATOM 904 C C . VAL A 1 114 ? 1.132 41.394 0.743 1.00 58.88 114 VAL A C 1
ATOM 906 O O . VAL A 1 114 ? 0.739 42.383 1.360 1.00 58.88 114 VAL A O 1
ATOM 909 N N . GLY A 1 115 ? 1.388 41.440 -0.570 1.00 61.03 115 GLY A N 1
ATOM 910 C CA . GLY A 1 115 ? 1.290 42.684 -1.343 1.00 61.03 115 GLY A CA 1
ATOM 911 C C . GLY A 1 115 ? -0.144 43.207 -1.461 1.00 61.03 115 GLY A C 1
ATOM 912 O O . GLY A 1 115 ? -0.398 44.393 -1.263 1.00 61.03 115 GLY A O 1
ATOM 913 N N . THR A 1 116 ? -1.099 42.315 -1.723 1.00 61.78 116 THR A N 1
ATOM 914 C CA . THR A 1 116 ? -2.522 42.667 -1.829 1.00 61.78 116 THR A CA 1
ATOM 915 C C . THR A 1 116 ? -3.120 43.055 -0.481 1.00 61.78 116 THR A C 1
ATOM 917 O O . THR A 1 116 ? -3.866 44.028 -0.423 1.00 61.78 116 THR A O 1
ATOM 920 N N . ALA A 1 117 ? -2.756 42.379 0.613 1.00 62.78 117 ALA A N 1
ATOM 921 C CA . ALA A 1 117 ? -3.206 42.754 1.953 1.00 62.78 117 ALA A CA 1
ATOM 922 C C . ALA A 1 117 ? -2.670 44.129 2.388 1.00 62.78 117 ALA A C 1
ATOM 924 O O . ALA A 1 117 ? -3.434 44.941 2.907 1.00 62.78 117 ALA A O 1
ATOM 925 N N . ALA A 1 118 ? -1.390 44.428 2.135 1.00 66.00 118 ALA A N 1
ATOM 926 C CA . ALA A 1 118 ? -0.808 45.734 2.452 1.00 66.00 118 ALA A CA 1
ATOM 927 C C . ALA A 1 118 ? -1.453 46.864 1.635 1.00 66.00 118 ALA A C 1
ATOM 929 O O . ALA A 1 118 ? -1.769 47.920 2.179 1.00 66.00 118 ALA A O 1
ATOM 930 N N . LEU A 1 119 ? -1.704 46.627 0.344 1.00 70.12 119 LEU A N 1
ATOM 931 C CA . LEU A 1 119 ? -2.330 47.612 -0.534 1.00 70.12 119 LEU A CA 1
ATOM 932 C C . LEU A 1 119 ? -3.812 47.825 -0.187 1.00 70.12 119 LEU A C 1
ATOM 934 O O . LEU A 1 119 ? -4.269 48.963 -0.171 1.00 70.12 119 LEU A O 1
ATOM 938 N N . LEU A 1 120 ? -4.544 46.765 0.178 1.00 73.75 120 LEU A N 1
ATOM 939 C CA . LEU A 1 120 ? -5.919 46.867 0.677 1.00 73.75 120 LEU A CA 1
ATOM 940 C C . LEU A 1 120 ? -5.995 47.627 2.001 1.00 73.75 120 LEU A C 1
ATOM 942 O O . LEU A 1 120 ? -6.861 48.483 2.139 1.00 73.75 120 LEU A O 1
ATOM 946 N N . LEU A 1 121 ? -5.094 47.360 2.951 1.00 74.62 121 LEU A N 1
ATOM 947 C CA . LEU A 1 121 ? -5.041 48.109 4.209 1.00 74.62 121 LEU A CA 1
ATOM 948 C C . LEU A 1 121 ? -4.708 49.583 3.970 1.00 74.62 121 LEU A C 1
ATOM 950 O O . LEU A 1 121 ? -5.365 50.444 4.538 1.00 74.62 121 LEU A O 1
ATOM 954 N N . PHE A 1 122 ? -3.753 49.885 3.089 1.00 77.12 122 PHE A N 1
ATOM 955 C CA . PHE A 1 122 ? -3.385 51.261 2.756 1.00 77.12 122 PHE A CA 1
ATOM 956 C C . PHE A 1 122 ? -4.530 52.028 2.075 1.00 77.12 122 PHE A C 1
ATOM 958 O O . PHE A 1 122 ? -4.849 53.152 2.462 1.00 77.12 122 PHE A O 1
ATOM 965 N N . VAL A 1 123 ? -5.201 51.404 1.102 1.00 77.12 123 VAL A N 1
ATOM 966 C CA . VAL A 1 123 ? -6.377 51.979 0.429 1.00 77.12 123 VAL A CA 1
ATOM 967 C C . VAL A 1 123 ? -7.540 52.149 1.407 1.00 77.12 123 VAL A C 1
ATOM 969 O O . VAL A 1 123 ? -8.207 53.181 1.385 1.00 77.12 123 VAL A O 1
ATOM 972 N N . LEU A 1 124 ? -7.760 51.182 2.300 1.00 75.44 124 LEU A N 1
ATOM 973 C CA . LEU A 1 124 ? -8.780 51.265 3.343 1.00 75.44 124 LEU A CA 1
ATOM 974 C C . LEU A 1 124 ? -8.472 52.392 4.343 1.00 75.44 124 LEU A C 1
ATOM 976 O O . LEU A 1 124 ? -9.379 53.130 4.715 1.00 75.44 124 LEU A O 1
ATOM 980 N N . SER A 1 125 ? -7.207 52.588 4.727 1.00 74.06 125 SER A N 1
ATOM 981 C CA . SER A 1 125 ? -6.779 53.707 5.578 1.00 74.06 125 SER A CA 1
ATOM 982 C C . SER A 1 125 ? -6.986 55.074 4.914 1.00 74.06 125 SER A C 1
ATOM 984 O O . SER A 1 125 ? -7.392 56.016 5.594 1.00 74.06 125 SER A O 1
ATOM 986 N N . LEU A 1 126 ? -6.771 55.182 3.597 1.00 72.50 126 LEU A N 1
ATOM 987 C CA . LEU A 1 126 ? -7.054 56.402 2.829 1.00 72.50 126 LEU A CA 1
ATOM 988 C C . LEU A 1 126 ? -8.561 56.676 2.701 1.00 72.50 126 LEU A C 1
ATOM 990 O O . LEU A 1 126 ? -8.987 57.819 2.842 1.00 72.50 126 LEU A O 1
ATOM 994 N N . LEU A 1 127 ? -9.375 55.637 2.486 1.00 66.56 127 LEU A N 1
ATOM 995 C CA . LEU A 1 127 ? -10.840 55.742 2.401 1.00 66.56 127 LEU A CA 1
ATOM 996 C C . LEU A 1 127 ? -11.498 56.094 3.741 1.00 66.56 127 LEU A C 1
ATOM 998 O O . LEU A 1 127 ? -12.504 56.797 3.757 1.00 66.56 127 LEU A O 1
ATOM 1002 N N . ILE A 1 128 ? -10.932 55.628 4.859 1.00 73.44 128 ILE A N 1
ATOM 1003 C CA . ILE A 1 128 ? -11.425 55.913 6.218 1.00 73.44 128 ILE A CA 1
ATOM 1004 C C . ILE A 1 128 ? -10.978 57.309 6.708 1.00 73.44 128 ILE A C 1
ATOM 1006 O O . ILE A 1 128 ? -11.436 57.776 7.748 1.00 73.44 128 ILE A O 1
ATOM 1010 N N . GLY A 1 129 ? -10.160 58.036 5.936 1.00 61.75 129 GLY A N 1
ATOM 1011 C CA . GLY A 1 129 ? -9.828 59.429 6.234 1.00 61.75 129 GLY A CA 1
ATOM 1012 C C . GLY A 1 129 ? -8.871 59.591 7.415 1.00 61.75 129 GLY A C 1
ATOM 1013 O O . GLY A 1 129 ? -8.998 60.540 8.187 1.00 61.75 129 GLY A O 1
ATOM 1014 N N . ALA A 1 130 ? -7.891 58.693 7.560 1.00 61.12 130 ALA A N 1
ATOM 1015 C CA . ALA A 1 130 ? -6.738 58.951 8.416 1.00 61.12 130 ALA A CA 1
ATOM 1016 C C . ALA A 1 130 ? -5.848 60.009 7.741 1.00 61.12 130 ALA A C 1
ATOM 1018 O O . ALA A 1 130 ? -4.878 59.689 7.064 1.00 61.12 130 ALA A O 1
ATOM 1019 N N . ASN A 1 131 ? -6.246 61.271 7.877 1.00 50.12 131 ASN A N 1
ATOM 1020 C CA . ASN A 1 131 ? -5.462 62.450 7.541 1.00 50.12 131 ASN A CA 1
ATOM 1021 C C . ASN A 1 131 ? -4.365 62.620 8.610 1.00 50.12 131 ASN A C 1
ATOM 1023 O O . ASN A 1 131 ? -4.714 62.940 9.750 1.00 50.12 131 ASN A O 1
ATOM 1027 N N . PRO A 1 132 ? -3.071 62.390 8.316 1.00 53.34 132 PRO A N 1
ATOM 1028 C CA . PRO A 1 132 ? -2.022 62.858 9.203 1.00 53.34 132 PRO A CA 1
ATOM 1029 C C . PRO A 1 132 ? -1.881 64.370 8.988 1.00 53.34 132 PRO A C 1
ATOM 1031 O O . PRO A 1 132 ? -1.480 64.813 7.913 1.00 53.34 132 PRO A O 1
ATOM 1034 N N . GLN A 1 133 ? -2.269 65.150 9.998 1.00 42.22 133 GLN A N 1
ATOM 1035 C CA . GLN A 1 133 ? -1.727 66.501 10.180 1.00 42.22 133 GLN A CA 1
ATOM 1036 C C . GLN A 1 133 ? -0.216 66.406 10.411 1.00 42.22 133 GLN A C 1
ATOM 1038 O O . GLN A 1 133 ? 0.197 65.450 11.112 1.00 42.22 133 GLN A O 1
#

InterPro domains:
  IPR016032 Signal transduction response regulator, C-terminal effector [SSF46894] (3-55)
  IPR036388 Winged helix-like DNA-binding domain superfamily [G3DSA:1.10.10.10] (1-60)

pLDDT: mean 71.53, std 15.98, range [37.16, 94.56]

Foldseek 3Di:
DDPLLLVLLVVVCVVDQLVRVCVVVVHDSVVSVVSLVVLCVVQVHPDSNRSSVSSVCVVVVPDDDDDPDDDDDDPDPDDDDPPDPPPPVPVPVVVVVVVVVVVVVCVVPVVVPVVVVVVVVVVVCVVVPPDDD

Sequence (133 aa):
MNDRHRLYLWHVTQNRKSKEIAKIEGVSPRAVDKILLQAKDILGAADRFEAARMFSLHASGVEGFYPGTILPSPPELWPLPSPLPTAEGRMNWQNWRHLTVWTAIIAIAAPLTVGTAALLLFVLSLLIGANPQ

Organism: NCBI:txid2951807

Secondary structure (DSSP, 8-state):
--HHHHHHHHHHHTT--HHHHHHHHTS-HHHHHHHHHHHHHHHT-SSHHHHHHHHHHHHTT----------------PPPPPPP--------HHHHHHHHHHHHHHHHHHHHHHHHHHHHHHHHHHHTT----